Protein AF-A0A947UEK1-F1 (afdb_monomer)

Nearest PDB structures (foldseek):
  3cfi-assembly4_J  TM=3.626E-01  e=6.628E+00  Vibrio vulnificus
  4bqq-assembly1_B  TM=2.691E-01  e=4.845E+00  Lomovskayavirus C31
  7vww-assembly2_C  TM=2.260E-01  e=7.998E+00  Dioscoreophyllum cumminsii

Structure (mmCIF, N/CA/C/O backbone):
data_AF-A0A947UEK1-F1
#
_entry.id   AF-A0A947UEK1-F1
#
loop_
_atom_site.group_PDB
_atom_site.id
_atom_site.type_symbol
_atom_site.label_atom_id
_atom_site.label_alt_id
_atom_site.label_comp_id
_atom_site.label_asym_id
_atom_site.label_entity_id
_atom_site.label_seq_id
_atom_site.pdbx_PDB_ins_code
_atom_site.Cartn_x
_atom_site.Cartn_y
_atom_site.Cartn_z
_atom_site.occupancy
_atom_site.B_iso_or_equiv
_atom_site.auth_seq_id
_atom_site.auth_comp_id
_atom_site.auth_asym_id
_atom_site.auth_atom_id
_atom_site.pdbx_PDB_model_num
ATOM 1 N N . MET A 1 1 ? 12.519 -33.963 -16.981 1.00 65.69 1 MET A N 1
ATOM 2 C CA . MET A 1 1 ? 11.233 -33.245 -17.120 1.00 65.69 1 MET A CA 1
ATOM 3 C C . MET A 1 1 ? 10.627 -33.174 -15.729 1.00 65.69 1 MET A C 1
ATOM 5 O O . MET A 1 1 ? 10.705 -34.181 -15.036 1.00 65.69 1 MET A O 1
ATOM 9 N N . GLU A 1 2 ? 10.145 -32.012 -15.288 1.00 76.62 2 GLU A N 1
ATOM 10 C CA . GLU A 1 2 ? 9.456 -31.894 -13.992 1.00 76.62 2 GLU A CA 1
ATOM 11 C C . GLU A 1 2 ? 7.969 -32.189 -14.198 1.00 76.62 2 GLU A C 1
ATOM 13 O O . GLU A 1 2 ? 7.319 -31.535 -15.014 1.00 76.62 2 GLU A O 1
ATOM 18 N N . PHE A 1 3 ? 7.450 -33.195 -13.496 1.00 78.56 3 PHE A N 1
ATOM 19 C CA . PHE A 1 3 ? 6.028 -33.535 -13.472 1.00 78.56 3 PHE A CA 1
ATOM 20 C C . PHE A 1 3 ? 5.630 -33.779 -12.017 1.00 78.56 3 PHE A C 1
ATOM 22 O O . PHE A 1 3 ? 6.313 -34.519 -11.319 1.00 78.56 3 PHE A O 1
ATOM 29 N N . ASN A 1 4 ? 4.577 -33.115 -11.534 1.00 77.50 4 ASN A N 1
ATOM 30 C CA . ASN A 1 4 ? 4.134 -33.194 -10.134 1.00 77.50 4 ASN A CA 1
ATOM 31 C C . ASN A 1 4 ? 5.258 -32.984 -9.091 1.00 77.50 4 ASN A C 1
ATOM 33 O O . ASN A 1 4 ? 5.299 -33.671 -8.078 1.00 77.50 4 ASN A O 1
ATOM 37 N N . ASN A 1 5 ? 6.163 -32.024 -9.328 1.00 80.69 5 ASN A N 1
ATOM 38 C CA . ASN A 1 5 ? 7.336 -31.723 -8.484 1.00 80.69 5 ASN A CA 1
ATOM 39 C C . ASN A 1 5 ? 8.392 -32.844 -8.379 1.00 80.69 5 ASN A C 1
ATOM 41 O O . ASN A 1 5 ? 9.309 -32.737 -7.565 1.00 80.69 5 ASN A O 1
ATOM 45 N N . GLU A 1 6 ? 8.322 -33.872 -9.226 1.00 85.00 6 GLU A N 1
ATOM 46 C CA . GLU A 1 6 ? 9.334 -34.924 -9.324 1.00 85.00 6 GLU A CA 1
ATOM 47 C C . GLU A 1 6 ? 10.114 -34.825 -10.644 1.00 85.00 6 GLU A C 1
ATOM 49 O O . GLU A 1 6 ? 9.588 -34.447 -11.697 1.00 85.00 6 GLU A O 1
ATOM 54 N N . LEU A 1 7 ? 11.413 -35.139 -10.582 1.00 83.44 7 LEU A N 1
ATOM 55 C CA . LEU A 1 7 ? 12.331 -35.065 -11.717 1.00 83.44 7 LEU A CA 1
ATOM 56 C C . LEU A 1 7 ? 12.448 -36.424 -12.410 1.00 83.44 7 LEU A C 1
ATOM 58 O O . LEU A 1 7 ? 13.087 -37.336 -11.892 1.00 83.44 7 LEU A O 1
ATOM 62 N N . PHE A 1 8 ? 11.927 -36.518 -13.634 1.00 84.06 8 PHE A N 1
ATOM 63 C CA . PHE A 1 8 ? 12.014 -37.736 -14.442 1.00 84.06 8 PHE A CA 1
ATOM 64 C C . PHE A 1 8 ? 13.126 -37.650 -15.503 1.00 84.06 8 PHE A C 1
ATOM 66 O O . PHE A 1 8 ? 13.235 -36.616 -16.191 1.00 84.06 8 PHE A O 1
ATOM 73 N N . PRO A 1 9 ? 13.945 -38.711 -15.671 1.00 83.56 9 PRO A N 1
ATOM 74 C CA . PRO A 1 9 ? 14.917 -38.796 -16.755 1.00 83.56 9 PRO A CA 1
ATOM 75 C C . PRO A 1 9 ? 14.203 -38.937 -18.106 1.00 83.56 9 PRO A C 1
ATOM 77 O O . PRO A 1 9 ? 13.195 -39.626 -18.228 1.00 83.56 9 PRO A O 1
ATOM 80 N N . GLY A 1 10 ? 14.716 -38.258 -19.134 1.00 84.06 10 GLY A N 1
ATOM 81 C CA . GLY A 1 10 ? 14.222 -38.429 -20.501 1.00 84.06 10 GLY A CA 1
ATOM 82 C C . GLY A 1 10 ? 14.720 -39.744 -21.103 1.00 84.06 10 GLY A C 1
ATOM 83 O O . GLY A 1 10 ? 15.836 -40.161 -20.817 1.00 84.06 10 GLY A O 1
ATOM 84 N N . ASN A 1 11 ? 13.916 -40.368 -21.967 1.00 87.44 11 ASN A N 1
ATOM 85 C CA . ASN A 1 11 ? 14.272 -41.633 -22.626 1.00 87.44 11 ASN A CA 1
ATOM 86 C C . ASN A 1 11 ? 15.247 -41.466 -23.816 1.00 87.44 11 ASN A C 1
ATOM 88 O O . ASN A 1 11 ? 15.656 -42.442 -24.433 1.00 87.44 11 ASN A O 1
ATOM 92 N N . HIS A 1 12 ? 15.588 -40.226 -24.184 1.00 87.00 12 HIS A N 1
ATOM 93 C CA . HIS A 1 12 ? 16.478 -39.912 -25.303 1.00 87.00 12 HIS A CA 1
ATOM 94 C C . HIS A 1 12 ? 17.927 -39.715 -24.829 1.00 87.00 12 HIS A C 1
ATOM 96 O O . HIS A 1 12 ? 18.147 -39.246 -23.708 1.00 87.00 12 HIS A O 1
ATOM 102 N N . PRO A 1 13 ? 18.928 -40.009 -25.681 1.00 87.94 13 PRO A N 1
ATOM 103 C CA . PRO A 1 13 ? 20.320 -39.730 -25.357 1.00 87.94 13 PRO A CA 1
ATOM 104 C C . PRO A 1 13 ? 20.545 -38.214 -25.190 1.00 87.94 13 PRO A C 1
ATOM 106 O O . PRO A 1 13 ? 20.054 -37.424 -26.002 1.00 87.94 13 PRO A O 1
ATOM 109 N N . PRO A 1 14 ? 21.275 -37.777 -24.148 1.00 87.69 14 PRO A N 1
ATOM 110 C CA . PRO A 1 14 ? 21.498 -36.359 -23.894 1.00 87.69 14 PRO A CA 1
ATOM 111 C C . PRO A 1 14 ? 22.424 -35.745 -24.952 1.00 87.69 14 PRO A C 1
ATOM 113 O O . PRO A 1 14 ? 23.519 -36.244 -25.194 1.00 87.69 14 PRO A O 1
ATOM 116 N N . LEU A 1 15 ? 22.012 -34.613 -25.533 1.00 88.62 15 LEU A N 1
ATOM 117 C CA . LEU A 1 15 ? 22.805 -33.859 -26.519 1.00 88.62 15 LEU A CA 1
ATOM 118 C C . LEU A 1 15 ? 24.075 -33.234 -25.921 1.00 88.62 15 LEU A C 1
ATOM 120 O O . LEU A 1 15 ? 25.082 -33.080 -26.604 1.00 88.62 15 LEU A O 1
ATOM 124 N N . ILE A 1 16 ? 24.026 -32.854 -24.643 1.00 92.75 16 ILE A N 1
ATOM 125 C CA . ILE A 1 16 ? 25.143 -32.258 -23.905 1.00 92.75 16 ILE A CA 1
ATOM 126 C C . ILE A 1 16 ? 25.223 -32.858 -22.503 1.00 92.75 16 ILE A C 1
ATOM 128 O O . ILE A 1 16 ? 24.219 -33.273 -21.924 1.00 92.75 16 ILE A O 1
ATOM 132 N N . SER A 1 17 ? 26.425 -32.875 -21.922 1.00 92.19 17 SER A N 1
ATOM 133 C CA . SER A 1 17 ? 26.600 -33.357 -20.549 1.00 92.19 17 SER A CA 1
ATOM 134 C C . SER A 1 17 ? 25.858 -32.468 -19.544 1.00 92.19 17 SER A C 1
ATOM 136 O O . SER A 1 17 ? 25.875 -31.238 -19.649 1.00 92.19 17 SER A O 1
ATOM 138 N N . LYS A 1 18 ? 25.275 -33.085 -18.507 1.00 87.81 18 LYS A N 1
ATOM 139 C CA . LYS A 1 18 ? 24.591 -32.364 -17.419 1.00 87.81 18 LYS A CA 1
ATOM 140 C C . LYS A 1 18 ? 25.499 -31.307 -16.775 1.00 87.81 18 LYS A C 1
ATOM 142 O O . LYS A 1 18 ? 25.086 -30.176 -16.564 1.00 87.81 18 LYS A O 1
ATOM 147 N N . LYS A 1 19 ? 26.783 -31.635 -16.591 1.00 92.75 19 LYS A N 1
ATOM 148 C CA . LYS A 1 19 ? 27.800 -30.716 -16.054 1.00 92.75 19 LYS A CA 1
ATOM 149 C C . LYS A 1 19 ? 27.980 -29.459 -16.911 1.00 92.75 19 LYS A C 1
ATOM 151 O O . LYS A 1 19 ? 28.212 -28.383 -16.363 1.00 92.75 19 LYS A O 1
ATOM 156 N N . LEU A 1 20 ? 27.920 -29.588 -18.238 1.00 92.44 20 LEU A N 1
ATOM 157 C CA . LEU A 1 20 ? 28.022 -28.449 -19.152 1.00 92.44 20 LEU A CA 1
ATOM 158 C C . LEU A 1 20 ? 26.744 -27.608 -19.105 1.00 92.44 20 LEU A C 1
ATOM 160 O O . LEU A 1 20 ? 26.833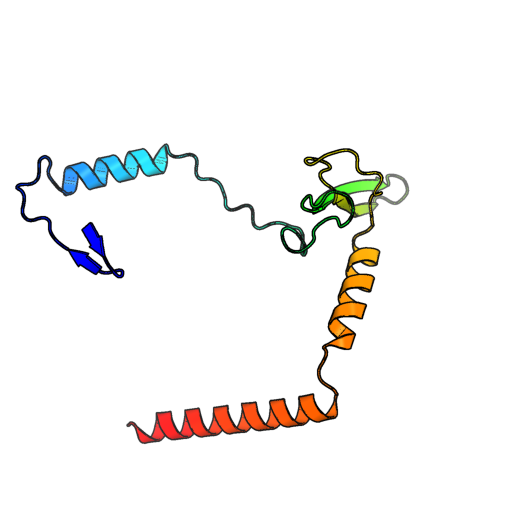 -26.392 -18.951 1.00 92.44 20 LEU A O 1
ATOM 164 N N . PHE A 1 21 ? 25.578 -28.256 -19.130 1.00 92.56 21 PHE A N 1
ATOM 165 C CA . PHE A 1 21 ? 24.289 -27.581 -18.987 1.00 92.56 21 PHE A CA 1
ATOM 166 C C . PHE A 1 21 ? 24.204 -26.766 -17.688 1.00 92.56 21 PHE A C 1
ATOM 168 O O . PHE A 1 21 ? 23.890 -25.577 -17.731 1.00 92.56 21 PHE A O 1
ATOM 175 N N . ASP A 1 22 ? 24.581 -27.353 -16.549 1.00 92.50 22 ASP A N 1
ATOM 176 C CA . ASP A 1 22 ? 24.547 -26.682 -15.243 1.00 92.50 22 ASP A CA 1
ATOM 177 C C . ASP A 1 22 ? 25.481 -25.460 -15.194 1.00 92.50 22 ASP A C 1
ATOM 179 O O . ASP A 1 22 ? 25.147 -24.435 -14.595 1.00 92.50 22 ASP A O 1
ATOM 183 N N . LYS A 1 23 ? 26.653 -25.533 -15.844 1.00 94.62 23 LYS A N 1
ATOM 184 C CA . LYS A 1 23 ? 27.570 -24.386 -15.970 1.00 94.62 23 LYS A CA 1
ATOM 185 C C . LYS A 1 23 ? 26.944 -23.260 -16.792 1.00 94.62 23 LYS A C 1
ATOM 187 O O . LYS A 1 23 ? 26.986 -22.109 -16.360 1.00 94.62 23 LYS A O 1
ATOM 192 N N . CYS A 1 24 ? 26.338 -23.582 -17.933 1.00 93.62 24 CYS A N 1
ATOM 193 C CA . CYS A 1 24 ? 25.638 -22.602 -18.760 1.00 93.62 24 CYS A CA 1
ATOM 194 C C . CYS A 1 24 ? 24.469 -21.963 -17.998 1.00 93.62 24 CYS A C 1
ATOM 196 O O . CYS A 1 24 ? 24.356 -20.740 -17.985 1.00 93.62 24 CYS A O 1
ATOM 198 N N . GLN A 1 25 ? 23.661 -22.756 -17.287 1.00 92.38 25 GLN A N 1
ATOM 199 C CA . GLN A 1 25 ? 22.545 -22.248 -16.481 1.00 92.38 25 GLN A CA 1
ATOM 200 C C . GLN A 1 25 ? 23.001 -21.283 -15.380 1.00 92.38 25 GLN A C 1
ATOM 202 O O . GLN A 1 25 ? 22.336 -20.279 -15.130 1.00 92.38 25 GLN A O 1
ATOM 207 N N . LYS A 1 26 ? 24.160 -21.520 -14.749 1.00 91.62 26 LYS A N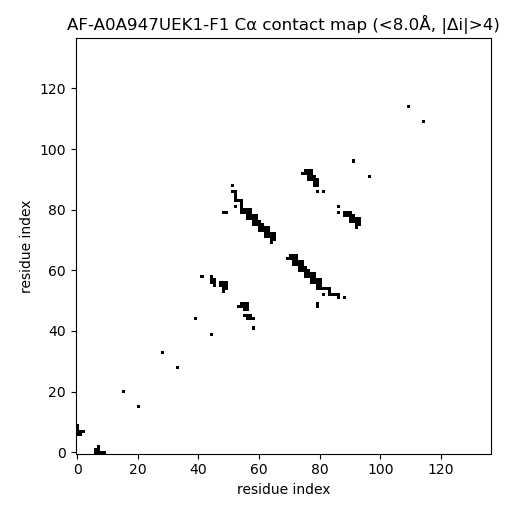 1
ATOM 208 C CA . LYS A 1 26 ? 24.740 -20.575 -13.776 1.00 91.62 26 LYS A CA 1
ATOM 209 C C . LYS A 1 26 ? 25.080 -19.226 -14.411 1.00 91.62 26 LYS A C 1
ATOM 211 O O . LYS A 1 26 ? 24.726 -18.195 -13.845 1.00 91.62 26 LYS A O 1
ATOM 216 N N . ILE A 1 27 ? 25.713 -19.237 -15.583 1.00 91.31 27 ILE A N 1
ATOM 217 C CA . ILE A 1 27 ? 26.067 -18.022 -16.334 1.00 91.31 27 ILE A CA 1
ATOM 218 C C . ILE A 1 27 ? 24.795 -17.284 -16.772 1.00 91.31 27 ILE A C 1
ATOM 220 O O . ILE A 1 27 ? 24.667 -16.084 -16.543 1.00 91.31 27 ILE A O 1
ATOM 224 N N . VAL A 1 28 ? 23.807 -18.004 -17.314 1.00 90.19 28 VAL A N 1
ATOM 225 C CA . VAL A 1 28 ? 22.500 -17.436 -17.678 1.00 90.19 28 VAL A CA 1
ATOM 226 C C . VAL A 1 28 ? 21.826 -16.808 -16.462 1.00 90.19 28 VAL A C 1
ATOM 228 O O . VAL A 1 28 ? 21.358 -15.681 -16.554 1.00 90.19 28 VAL A O 1
ATOM 231 N N . LYS A 1 29 ? 21.822 -17.472 -15.301 1.00 84.94 29 LYS A N 1
ATOM 232 C CA . LYS A 1 29 ? 21.240 -16.924 -14.066 1.00 84.94 29 LYS A CA 1
ATOM 233 C C . LYS A 1 29 ? 21.992 -15.688 -13.564 1.00 84.94 29 LYS A C 1
ATOM 235 O O . LYS A 1 29 ? 21.359 -14.766 -13.053 1.00 84.94 29 LYS A O 1
ATOM 240 N N . GLN A 1 30 ? 23.312 -15.648 -13.727 1.00 83.62 30 GLN A N 1
ATOM 241 C CA . GLN A 1 30 ? 24.145 -14.498 -13.371 1.00 83.62 30 GLN A CA 1
ATOM 242 C C . GLN A 1 30 ? 23.889 -13.289 -14.284 1.00 83.62 30 GLN A C 1
ATOM 244 O O . GLN A 1 30 ? 23.813 -12.168 -13.790 1.00 83.62 30 GLN A O 1
ATOM 249 N N . HIS A 1 31 ? 23.729 -13.510 -15.591 1.00 83.62 31 HIS A N 1
ATOM 250 C CA . HIS A 1 31 ? 23.410 -12.452 -16.558 1.00 83.62 31 HIS A CA 1
ATOM 251 C C . HIS A 1 31 ? 21.919 -12.127 -16.639 1.00 83.62 31 HIS A C 1
ATOM 253 O O . HIS A 1 31 ? 21.545 -11.072 -17.155 1.00 83.62 31 HIS A O 1
ATOM 259 N N . SER A 1 32 ? 21.056 -13.008 -16.131 1.00 80.69 32 SER A N 1
ATOM 260 C CA . SER A 1 32 ? 19.638 -12.713 -16.003 1.00 80.69 32 SER A CA 1
ATOM 261 C C . SER A 1 32 ? 19.496 -11.486 -15.115 1.00 80.69 32 SER A C 1
ATOM 263 O O . SER A 1 32 ? 20.117 -11.390 -14.052 1.00 80.69 32 SER A O 1
ATOM 265 N N . ARG A 1 33 ? 18.679 -10.522 -15.550 1.00 74.12 33 ARG A N 1
ATOM 266 C CA . ARG A 1 33 ? 18.276 -9.422 -14.679 1.00 74.12 33 ARG A CA 1
ATOM 267 C C . ARG A 1 33 ? 17.543 -10.046 -13.501 1.00 74.12 33 ARG A C 1
ATOM 269 O O . ARG A 1 33 ? 16.363 -10.376 -13.613 1.00 74.12 33 ARG A O 1
ATOM 276 N N . GLN A 1 34 ? 18.242 -10.206 -12.379 1.00 64.12 34 GLN A N 1
ATOM 277 C CA . GLN A 1 34 ? 17.602 -10.499 -11.111 1.00 64.12 34 GLN A CA 1
ATOM 278 C C . GLN A 1 34 ? 16.665 -9.332 -10.843 1.00 64.12 34 GLN A C 1
ATOM 280 O O . GLN A 1 34 ? 17.080 -8.246 -10.434 1.00 64.12 34 GLN A O 1
ATOM 285 N N . THR A 1 35 ? 15.388 -9.539 -11.145 1.00 59.38 35 THR A N 1
ATOM 286 C CA . THR A 1 35 ? 14.353 -8.622 -10.708 1.00 59.38 35 THR A CA 1
ATOM 287 C C . THR A 1 35 ? 14.352 -8.807 -9.208 1.00 59.38 35 THR A C 1
ATOM 289 O O . THR A 1 35 ? 13.869 -9.824 -8.712 1.00 59.38 35 THR A O 1
ATOM 292 N N . LYS A 1 36 ? 15.002 -7.887 -8.481 1.00 58.47 36 LYS A N 1
ATOM 293 C CA . LYS A 1 36 ? 14.840 -7.819 -7.032 1.00 58.47 36 LYS A CA 1
ATOM 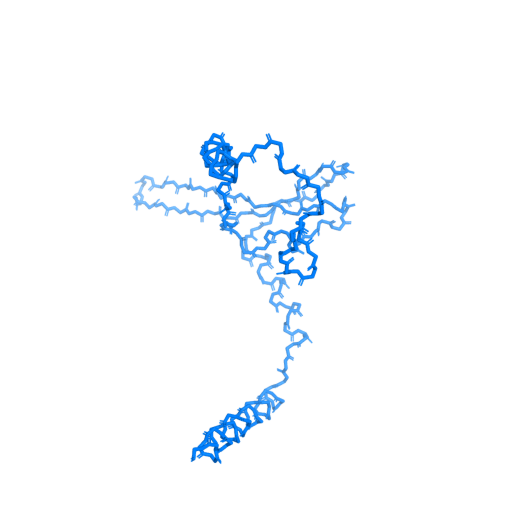294 C C . LYS A 1 36 ? 13.338 -7.889 -6.822 1.00 58.47 36 LYS A C 1
ATOM 296 O O . LYS A 1 36 ? 12.621 -7.067 -7.395 1.00 58.47 36 LYS A O 1
ATOM 301 N N . SER A 1 37 ? 12.857 -8.885 -6.078 1.00 54.66 37 SER A N 1
ATOM 302 C CA . SER A 1 37 ? 11.485 -8.831 -5.603 1.00 54.66 37 SER A CA 1
ATOM 303 C C . SER A 1 37 ? 11.455 -7.600 -4.711 1.00 54.66 37 SER A C 1
ATOM 305 O O . SER A 1 37 ? 11.917 -7.639 -3.568 1.00 54.66 37 SER A O 1
ATOM 307 N N . ILE A 1 38 ? 11.057 -6.464 -5.276 1.00 59.78 38 ILE A N 1
ATOM 308 C CA . ILE A 1 38 ? 10.812 -5.258 -4.513 1.00 59.78 38 ILE A CA 1
ATOM 309 C C . ILE A 1 38 ? 9.645 -5.675 -3.635 1.00 59.78 38 ILE A C 1
ATOM 311 O O . ILE A 1 38 ? 8.509 -5.738 -4.102 1.00 59.78 38 ILE A O 1
ATOM 315 N N . LYS A 1 39 ? 9.942 -6.080 -2.394 1.00 58.59 39 LYS A N 1
ATOM 316 C CA . LYS A 1 39 ? 8.916 -6.192 -1.367 1.00 58.59 39 LYS A CA 1
ATOM 317 C C . LYS A 1 39 ? 8.241 -4.835 -1.391 1.00 58.59 39 LYS A C 1
ATOM 319 O O . LYS A 1 39 ? 8.916 -3.818 -1.230 1.00 58.59 39 LYS A O 1
ATOM 324 N N . SER A 1 40 ? 6.965 -4.820 -1.750 1.00 62.81 40 SER A N 1
ATOM 325 C CA . SER A 1 40 ? 6.241 -3.575 -1.908 1.00 62.81 40 SER A CA 1
ATOM 326 C C . SER A 1 40 ? 6.292 -2.852 -0.569 1.00 62.81 40 SER A C 1
ATOM 328 O O . SER A 1 40 ? 5.747 -3.337 0.414 1.00 62.81 40 SER A O 1
ATOM 330 N N . GLU A 1 41 ? 6.964 -1.705 -0.517 1.00 78.19 41 GLU A N 1
ATOM 331 C CA . GLU A 1 41 ? 7.142 -0.904 0.705 1.00 78.19 41 GLU A CA 1
ATOM 332 C C . GLU A 1 41 ? 5.830 -0.238 1.179 1.00 78.19 41 GLU A C 1
ATOM 334 O O . GLU A 1 41 ? 5.836 0.681 2.000 1.00 78.19 41 GLU A O 1
ATOM 339 N N . PHE A 1 42 ? 4.695 -0.652 0.613 1.00 85.25 42 PHE A N 1
ATOM 340 C CA . PHE A 1 42 ? 3.375 -0.110 0.876 1.00 85.25 42 PHE A CA 1
ATOM 341 C C . PHE A 1 42 ? 2.387 -1.250 1.106 1.00 85.25 42 PHE A C 1
ATOM 343 O O . PHE A 1 42 ? 2.330 -2.199 0.322 1.00 85.25 42 PHE A O 1
ATOM 350 N N . ASP A 1 43 ? 1.595 -1.108 2.165 1.00 84.50 43 ASP A N 1
ATOM 351 C CA . ASP A 1 43 ? 0.799 -2.184 2.763 1.00 84.50 43 ASP A CA 1
ATOM 352 C C . ASP A 1 43 ? -0.342 -2.677 1.858 1.00 84.50 43 ASP A C 1
ATOM 354 O O . ASP A 1 43 ? -0.698 -3.851 1.887 1.00 84.50 43 ASP A O 1
ATOM 358 N N . PHE A 1 44 ? -0.910 -1.795 1.026 1.00 87.06 44 PHE A N 1
ATOM 359 C CA . PHE A 1 44 ? -2.146 -2.086 0.286 1.00 87.06 44 PHE A CA 1
ATOM 360 C C . PHE A 1 44 ? -1.975 -2.249 -1.233 1.00 87.06 44 PHE A C 1
ATOM 362 O O . PHE A 1 44 ? -2.958 -2.273 -1.983 1.00 87.06 44 PHE A O 1
ATOM 369 N N . LEU A 1 45 ? -0.735 -2.353 -1.716 1.00 87.38 45 LEU A N 1
ATOM 370 C CA . LEU A 1 45 ? -0.461 -2.573 -3.138 1.00 87.38 45 LEU A CA 1
ATOM 371 C C . LEU A 1 45 ? -1.026 -3.922 -3.607 1.00 87.38 45 LEU A C 1
ATOM 373 O O . LEU A 1 45 ? -0.838 -4.952 -2.972 1.00 87.38 45 LEU A O 1
ATOM 377 N N . GLY A 1 46 ? -1.728 -3.914 -4.742 1.00 85.25 46 GLY A N 1
ATOM 378 C CA . GLY A 1 46 ? -2.316 -5.119 -5.343 1.00 85.25 46 GLY A CA 1
ATOM 379 C C . GLY A 1 46 ? -3.647 -5.574 -4.733 1.00 85.25 46 GLY A C 1
ATOM 380 O O . GLY A 1 46 ? -4.383 -6.299 -5.398 1.00 85.25 46 GLY A O 1
ATOM 381 N N . LEU A 1 47 ? -3.996 -5.102 -3.533 1.00 89.00 47 LEU 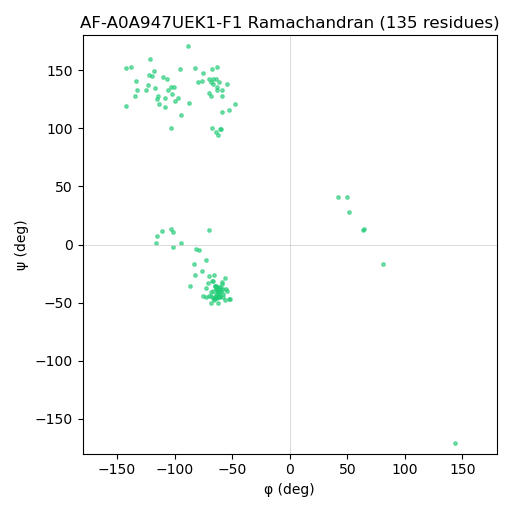A N 1
ATOM 382 C CA . LEU A 1 47 ? -5.258 -5.436 -2.864 1.00 89.00 47 LEU A CA 1
ATOM 383 C C . LEU A 1 47 ? -6.405 -4.507 -3.279 1.00 89.00 47 LEU A C 1
ATOM 385 O O . LEU A 1 47 ? -7.544 -4.949 -3.411 1.00 89.00 47 LEU A O 1
ATOM 389 N N . ILE A 1 48 ? -6.109 -3.226 -3.517 1.00 90.56 48 ILE A N 1
ATOM 390 C CA . ILE A 1 48 ? -7.135 -2.214 -3.794 1.00 90.56 48 ILE A CA 1
ATOM 391 C C . ILE A 1 48 ? -7.198 -1.880 -5.287 1.00 90.56 48 ILE A C 1
ATOM 393 O O . ILE A 1 48 ? -6.181 -1.645 -5.954 1.00 90.56 48 ILE A O 1
ATOM 397 N N . LYS A 1 49 ? -8.424 -1.803 -5.811 1.00 91.75 49 LYS A N 1
ATOM 398 C CA . LYS A 1 49 ? -8.724 -1.365 -7.176 1.00 91.75 49 LYS A CA 1
ATOM 399 C C . LYS A 1 49 ? -9.614 -0.130 -7.150 1.00 91.75 49 LYS A C 1
ATOM 401 O O . LYS A 1 49 ? -10.477 0.023 -6.293 1.00 91.75 49 LYS A O 1
ATOM 406 N N . CYS A 1 50 ? -9.397 0.745 -8.117 1.00 92.00 50 CYS A N 1
ATOM 407 C CA . CYS A 1 50 ? -10.260 1.883 -8.374 1.00 92.00 50 CYS A CA 1
ATOM 408 C C . CYS A 1 50 ? -11.617 1.394 -8.898 1.00 92.00 50 CYS A C 1
ATOM 410 O O . CYS A 1 50 ? -11.660 0.649 -9.874 1.00 92.00 50 CYS A O 1
ATOM 412 N N . GLN A 1 51 ? -12.712 1.842 -8.282 1.00 90.19 51 GLN A N 1
ATOM 413 C CA . GLN A 1 51 ? -14.067 1.522 -8.737 1.00 90.19 51 GLN A CA 1
ATOM 414 C C . GLN A 1 51 ? -14.446 2.231 -10.050 1.00 90.19 51 GLN A C 1
ATOM 416 O O . GLN A 1 51 ? -15.156 1.649 -10.855 1.00 90.19 51 GLN A O 1
ATOM 421 N N . GLU A 1 52 ? -13.954 3.453 -10.287 1.00 90.81 52 GLU A N 1
ATOM 422 C CA . GLU A 1 52 ? -14.315 4.259 -11.467 1.00 90.81 52 GLU A CA 1
ATOM 423 C C . GLU A 1 52 ? -13.767 3.659 -12.773 1.00 90.81 52 GLU A C 1
ATOM 425 O O . GLU A 1 52 ? -14.510 3.453 -13.722 1.00 90.81 52 GLU A O 1
ATOM 430 N N . CYS A 1 53 ? -12.473 3.327 -12.821 1.00 89.88 53 CYS A N 1
ATOM 431 C CA . CYS A 1 53 ? -11.816 2.820 -14.034 1.00 89.88 53 CYS A CA 1
ATOM 432 C C . CYS A 1 53 ? -11.285 1.381 -13.914 1.00 89.88 53 CYS A C 1
ATOM 434 O O . CYS A 1 53 ? -10.620 0.887 -14.825 1.00 89.88 53 CYS A O 1
ATOM 436 N N . GLY A 1 54 ? -11.474 0.699 -12.779 1.00 89.56 54 GLY A N 1
ATOM 437 C CA . GLY A 1 54 ? -11.025 -0.691 -12.597 1.00 89.56 54 GLY A CA 1
ATOM 438 C C . GLY A 1 54 ? -9.502 -0.893 -12.639 1.00 89.56 54 GLY A C 1
ATOM 439 O O . GLY A 1 54 ? -9.024 -2.023 -12.813 1.00 89.56 54 GLY A O 1
ATOM 440 N N . SER A 1 55 ? -8.721 0.188 -12.551 1.00 91.19 55 SER A N 1
ATOM 441 C CA . SER A 1 55 ? -7.256 0.139 -12.510 1.00 91.19 55 SER A CA 1
ATOM 442 C C . SER A 1 55 ? -6.758 -0.146 -11.093 1.00 91.19 55 SER A C 1
ATOM 444 O O . SER A 1 55 ? -7.401 0.229 -10.112 1.00 91.19 55 SER A O 1
ATOM 446 N N . SER A 1 56 ? -5.588 -0.770 -10.967 1.00 91.19 56 SER A N 1
ATOM 447 C CA . SER A 1 56 ? -4.952 -0.971 -9.662 1.00 91.19 56 SER A CA 1
ATOM 448 C C . SER A 1 56 ? -4.531 0.365 -9.048 1.00 91.19 56 SER A C 1
ATOM 450 O O . SER A 1 56 ? -4.067 1.269 -9.762 1.00 91.19 56 SER A O 1
ATOM 452 N N . ILE A 1 57 ? -4.689 0.472 -7.728 1.00 92.31 57 ILE A N 1
ATOM 453 C CA . ILE A 1 57 ? -4.181 1.599 -6.947 1.00 92.31 57 ILE A CA 1
ATOM 454 C C . ILE A 1 57 ? -2.683 1.396 -6.695 1.00 92.31 57 ILE A C 1
ATOM 456 O O . ILE A 1 57 ? -2.211 0.283 -6.458 1.00 92.31 57 ILE A O 1
ATOM 460 N N . THR A 1 58 ? -1.928 2.484 -6.784 1.00 91.38 58 THR A N 1
ATOM 461 C CA . THR A 1 58 ? -0.490 2.552 -6.510 1.00 91.38 58 THR A CA 1
ATOM 462 C C . THR A 1 58 ? -0.244 3.563 -5.392 1.00 91.38 58 THR A C 1
ATOM 464 O O . THR A 1 58 ? -1.103 4.401 -5.129 1.00 91.38 58 THR A O 1
ATOM 467 N N . ALA A 1 59 ? 0.902 3.480 -4.722 1.00 92.06 59 ALA A N 1
ATOM 468 C CA . ALA A 1 59 ? 1.276 4.384 -3.643 1.00 92.06 59 ALA A CA 1
ATOM 469 C C . ALA A 1 59 ? 2.541 5.180 -3.982 1.00 92.06 59 ALA A C 1
ATOM 471 O O . ALA A 1 59 ? 3.414 4.691 -4.700 1.00 92.06 59 ALA A O 1
ATOM 472 N N . GLU A 1 60 ? 2.629 6.394 -3.449 1.00 90.56 60 GLU A N 1
ATOM 473 C CA . GLU A 1 60 ? 3.766 7.301 -3.582 1.00 90.56 60 GLU A CA 1
ATOM 474 C C . GLU A 1 60 ? 4.120 7.876 -2.210 1.00 90.56 60 GLU A C 1
ATOM 476 O O . GLU A 1 60 ? 3.240 8.192 -1.404 1.00 90.56 60 GLU A O 1
ATOM 481 N N . ARG A 1 61 ? 5.422 8.002 -1.934 1.00 92.06 61 ARG A N 1
ATOM 482 C CA . ARG A 1 61 ? 5.945 8.578 -0.691 1.00 92.06 61 ARG A CA 1
ATOM 483 C C . ARG A 1 61 ? 6.665 9.886 -0.993 1.00 92.06 61 ARG A C 1
ATOM 485 O O . ARG A 1 61 ? 7.643 9.897 -1.733 1.00 92.06 61 ARG A O 1
ATOM 492 N N . HIS A 1 62 ? 6.205 10.971 -0.382 1.00 91.12 62 HIS A N 1
ATOM 493 C CA . HIS A 1 62 ? 6.811 12.294 -0.476 1.00 91.12 62 HIS A CA 1
ATOM 494 C C . HIS A 1 62 ? 7.486 12.649 0.842 1.00 91.12 62 HIS A C 1
ATOM 496 O O . HIS A 1 62 ? 6.829 12.766 1.875 1.00 91.12 62 HIS A O 1
ATOM 502 N N . THR A 1 63 ? 8.798 12.847 0.808 1.00 92.75 63 THR A N 1
ATOM 503 C CA . THR A 1 63 ? 9.576 13.249 1.981 1.00 92.75 63 THR A CA 1
ATOM 504 C C . THR A 1 63 ? 9.842 14.746 1.925 1.00 92.75 63 THR A C 1
ATOM 506 O O . THR A 1 63 ? 10.412 15.242 0.956 1.00 92.75 63 THR A O 1
ATOM 509 N N . LYS A 1 64 ? 9.437 15.473 2.967 1.00 93.06 64 LYS A N 1
ATOM 510 C CA . LYS A 1 64 ? 9.665 16.911 3.117 1.00 93.06 64 LYS A CA 1
ATOM 511 C C . LYS A 1 64 ? 10.577 17.173 4.308 1.00 93.06 64 LYS A C 1
ATOM 513 O O . LYS A 1 64 ? 10.279 16.766 5.430 1.00 93.06 64 LYS A O 1
ATOM 518 N N . HIS A 1 65 ? 11.667 17.889 4.060 1.00 93.69 65 HIS A N 1
ATOM 519 C CA . HIS A 1 65 ? 12.565 18.371 5.101 1.00 93.69 65 HIS A CA 1
ATOM 520 C C . HIS A 1 65 ? 12.221 19.822 5.468 1.00 93.69 65 HIS A C 1
ATOM 522 O O . HIS A 1 65 ? 12.120 20.691 4.603 1.00 93.69 65 HIS A O 1
ATOM 528 N N . TYR A 1 66 ? 12.002 20.077 6.754 1.00 92.81 66 TYR A N 1
ATOM 529 C CA . TYR A 1 66 ? 11.665 21.379 7.316 1.00 92.81 66 TYR A CA 1
ATOM 530 C C . TYR A 1 66 ? 12.905 21.970 7.985 1.00 92.81 66 TYR A C 1
ATOM 532 O O . TYR A 1 66 ? 13.210 21.625 9.127 1.00 92.81 66 TYR A O 1
ATOM 540 N N . LEU A 1 67 ? 13.583 22.893 7.292 1.00 91.69 67 LEU A N 1
ATOM 541 C CA . LEU A 1 67 ? 14.826 23.511 7.774 1.00 91.69 67 LEU A CA 1
ATOM 542 C C . LEU A 1 67 ? 14.642 24.253 9.106 1.00 91.69 67 LEU A C 1
ATOM 544 O O . LEU A 1 67 ? 15.464 24.118 10.003 1.00 91.69 67 LEU A O 1
ATOM 548 N N . ARG A 1 68 ? 13.522 24.973 9.278 1.00 91.50 68 ARG A N 1
ATOM 549 C CA . ARG A 1 68 ? 13.233 25.760 10.495 1.00 91.50 68 ARG A CA 1
ATOM 550 C C . ARG A 1 68 ? 13.217 24.921 11.778 1.00 91.50 68 ARG A C 1
ATOM 552 O O . ARG A 1 68 ? 13.536 25.426 12.844 1.00 91.50 68 ARG A O 1
ATOM 559 N N . THR A 1 69 ? 12.799 23.663 11.685 1.00 91.19 69 THR A N 1
ATOM 560 C CA . THR A 1 69 ? 12.666 22.746 12.830 1.00 91.19 69 THR A CA 1
ATOM 561 C C . THR A 1 69 ? 13.629 21.563 12.740 1.00 91.19 69 THR A C 1
ATOM 563 O O . THR A 1 69 ? 13.478 20.615 13.501 1.00 91.19 69 THR A O 1
ATOM 566 N N . ASN A 1 70 ? 14.547 21.578 11.766 1.00 92.25 70 ASN A N 1
ATOM 567 C CA . ASN A 1 70 ? 15.439 20.476 11.401 1.00 92.25 70 ASN A CA 1
ATOM 568 C C . ASN A 1 70 ? 14.755 19.089 11.389 1.00 92.25 70 ASN A C 1
ATOM 570 O O . ASN A 1 70 ? 15.293 18.097 11.879 1.00 92.25 70 ASN A O 1
ATOM 574 N N . ARG A 1 71 ? 13.519 19.021 10.872 1.00 92.81 71 ARG A N 1
ATOM 575 C CA . ARG A 1 71 ? 12.677 17.813 10.917 1.00 92.81 71 ARG A CA 1
ATOM 576 C C . ARG A 1 71 ? 12.386 17.311 9.515 1.00 92.81 71 ARG A C 1
ATOM 578 O O . ARG A 1 71 ? 11.953 18.080 8.664 1.00 92.81 71 ARG A O 1
ATOM 585 N N . THR A 1 72 ? 12.514 16.010 9.299 1.00 93.62 72 THR A N 1
ATOM 586 C CA . THR A 1 72 ? 12.072 15.343 8.068 1.00 93.62 72 THR A CA 1
ATOM 587 C C . THR A 1 72 ? 10.752 14.621 8.321 1.00 93.62 72 THR A C 1
ATOM 589 O O . THR A 1 72 ? 10.633 13.876 9.291 1.00 93.62 72 THR A O 1
ATOM 592 N N . VAL A 1 73 ? 9.750 14.848 7.471 1.00 93.25 73 VAL A N 1
ATOM 593 C CA . VAL A 1 73 ? 8.438 14.184 7.541 1.00 93.25 73 VAL A CA 1
ATOM 594 C C . VAL A 1 73 ? 8.148 13.518 6.204 1.00 93.25 73 VAL A C 1
ATOM 596 O O . VAL A 1 73 ? 8.322 14.139 5.156 1.00 93.25 73 VAL A O 1
ATOM 599 N N . SER A 1 74 ? 7.708 12.264 6.235 1.00 91.75 74 SER A N 1
ATOM 600 C CA . SER A 1 74 ? 7.280 11.522 5.053 1.00 91.75 74 SER A CA 1
ATOM 601 C C . SER A 1 74 ? 5.760 11.388 5.023 1.00 91.75 74 SER A C 1
ATOM 603 O O . SER A 1 74 ? 5.128 11.024 6.011 1.00 91.75 74 SER A O 1
ATOM 605 N N . TYR A 1 75 ? 5.177 11.674 3.865 1.00 92.38 75 TYR A N 1
ATOM 606 C CA . TYR A 1 75 ? 3.750 11.552 3.597 1.00 92.38 75 TYR A CA 1
ATOM 607 C C . TYR A 1 75 ? 3.544 10.466 2.549 1.00 92.38 75 TYR A C 1
ATOM 609 O O . TYR A 1 75 ? 4.186 10.483 1.499 1.00 92.38 75 TYR A O 1
ATOM 617 N N . THR A 1 76 ? 2.673 9.505 2.840 1.00 93.81 76 THR A N 1
ATOM 618 C CA . THR A 1 76 ? 2.345 8.420 1.909 1.00 93.81 76 THR A CA 1
ATOM 619 C C . THR A 1 76 ? 0.936 8.629 1.379 1.00 93.81 76 THR A C 1
ATOM 621 O O . THR A 1 76 ? -0.008 8.739 2.163 1.00 93.81 76 THR A O 1
ATOM 624 N N . TYR A 1 77 ? 0.802 8.653 0.057 1.00 93.75 77 TYR A N 1
ATOM 625 C CA . TYR A 1 77 ? -0.471 8.809 -0.634 1.00 93.75 77 TYR A CA 1
ATOM 626 C C . TYR A 1 77 ? -0.716 7.633 -1.562 1.00 93.75 77 TYR A C 1
ATOM 628 O O . TYR A 1 77 ? 0.207 7.099 -2.174 1.00 93.75 77 TYR A O 1
ATOM 636 N N . TYR A 1 78 ? -1.977 7.262 -1.697 1.00 93.81 78 TYR A N 1
ATOM 637 C CA . TYR A 1 78 ? -2.432 6.281 -2.664 1.00 93.81 78 TYR A CA 1
ATOM 638 C C . TYR A 1 78 ? -3.176 6.985 -3.791 1.00 93.81 78 TYR A C 1
ATOM 640 O O . TYR A 1 78 ? -3.927 7.939 -3.572 1.00 93.81 78 TYR A O 1
ATOM 648 N N . ARG A 1 79 ? -2.978 6.492 -5.010 1.00 92.38 79 ARG A N 1
ATOM 649 C CA . ARG A 1 79 ? -3.594 7.034 -6.215 1.00 92.38 79 ARG A CA 1
ATOM 650 C C . ARG A 1 79 ? -3.996 5.940 -7.185 1.00 92.38 79 ARG A C 1
ATOM 652 O O . ARG A 1 79 ? -3.348 4.898 -7.298 1.00 92.38 79 ARG A O 1
ATOM 659 N N . CYS A 1 80 ? -5.025 6.218 -7.969 1.00 92.81 80 CYS A N 1
ATOM 660 C CA . CYS A 1 80 ? -5.315 5.415 -9.143 1.00 92.81 80 CYS A CA 1
ATOM 661 C C . CYS A 1 80 ? -4.194 5.579 -10.186 1.00 92.81 80 CYS A C 1
ATOM 663 O O . CYS A 1 80 ? -3.735 6.690 -10.443 1.00 92.81 80 CYS A O 1
ATOM 665 N N . SER A 1 81 ? -3.784 4.482 -10.827 1.00 89.19 81 SER A N 1
ATOM 666 C CA . SER A 1 81 ? -2.828 4.524 -11.944 1.00 89.19 81 SER A CA 1
ATOM 667 C C . SER A 1 81 ? -3.414 5.091 -13.245 1.00 89.19 81 SER A C 1
ATOM 669 O O . SER A 1 81 ? -2.653 5.394 -14.158 1.00 89.19 81 SER A O 1
ATOM 671 N N . LYS A 1 82 ? -4.747 5.227 -13.334 1.00 90.31 82 LYS A N 1
ATOM 672 C CA . LYS A 1 82 ? -5.499 5.789 -14.476 1.00 90.31 82 LYS A CA 1
ATOM 673 C C . LYS A 1 82 ? -5.149 5.164 -15.837 1.00 90.31 82 LYS A C 1
ATOM 675 O O . LYS A 1 82 ? -5.277 5.800 -16.874 1.00 90.31 82 LYS A O 1
ATOM 680 N N . LYS A 1 83 ? -4.709 3.900 -15.848 1.00 85.81 83 LYS A N 1
ATOM 681 C CA . LYS A 1 83 ? -4.252 3.216 -17.071 1.00 85.81 83 LYS A CA 1
ATOM 682 C C . LYS A 1 83 ? -5.386 2.766 -17.993 1.00 85.81 83 LYS A C 1
ATOM 684 O O . LYS A 1 83 ? -5.142 2.540 -19.169 1.00 85.81 83 LYS A O 1
ATOM 689 N N . LYS A 1 84 ? -6.596 2.584 -17.460 1.00 83.38 84 LYS A N 1
ATOM 690 C CA . LYS A 1 84 ? -7.740 2.007 -18.186 1.00 83.38 84 LYS A CA 1
ATOM 691 C C . LYS A 1 84 ? -8.766 3.035 -18.693 1.00 83.38 84 LYS A C 1
ATOM 693 O O . LYS A 1 84 ? -9.840 2.628 -19.114 1.00 83.38 84 LYS A O 1
ATOM 698 N N . GLY A 1 85 ? -8.471 4.337 -18.647 1.00 83.56 85 GLY A N 1
ATOM 699 C CA . GLY A 1 85 ? -9.355 5.392 -19.168 1.00 83.56 85 GLY A CA 1
ATOM 700 C C . GLY A 1 85 ? -9.354 6.671 -18.326 1.00 83.56 85 GLY A C 1
ATOM 701 O O . GLY A 1 85 ? -8.546 6.810 -17.402 1.00 83.56 85 GLY A O 1
ATOM 702 N N . GLN A 1 86 ? -10.274 7.596 -18.634 1.00 85.50 86 GLN A N 1
ATOM 703 C CA . GLN A 1 86 ? -10.519 8.788 -17.815 1.00 85.50 86 GLN A CA 1
ATOM 704 C C . GLN A 1 86 ? -10.927 8.373 -16.393 1.00 85.50 86 GLN A C 1
ATOM 706 O O . GLN A 1 86 ? -11.831 7.566 -16.198 1.00 85.50 86 GLN A O 1
ATOM 711 N N . CYS A 1 87 ? -10.237 8.924 -15.398 1.00 89.81 87 CYS A N 1
ATOM 712 C CA . CYS A 1 87 ? -10.497 8.669 -13.987 1.00 89.81 87 CYS A CA 1
ATOM 713 C C . CYS A 1 87 ? -10.290 9.971 -13.210 1.00 89.81 87 CYS A C 1
ATOM 715 O O . CYS A 1 87 ? -9.185 10.537 -13.211 1.00 89.81 87 CYS A O 1
ATOM 717 N N . ASN A 1 88 ? -11.345 10.443 -12.551 1.00 90.12 88 ASN A N 1
ATOM 718 C CA . ASN A 1 88 ? -11.364 11.699 -11.803 1.00 90.12 88 ASN A CA 1
ATOM 719 C C . ASN A 1 88 ? -11.050 11.516 -10.313 1.00 90.12 88 ASN A C 1
ATOM 721 O O . ASN A 1 88 ? -10.984 12.499 -9.571 1.00 90.12 88 ASN A O 1
ATOM 725 N N . GLN A 1 89 ? -10.784 10.283 -9.873 1.00 88.75 89 GLN A N 1
ATOM 726 C CA . GLN A 1 89 ? -10.330 10.026 -8.509 1.00 88.75 89 GLN A CA 1
ATOM 727 C C . GLN A 1 89 ? -9.086 10.837 -8.127 1.00 88.75 89 GLN A C 1
ATOM 729 O O . GLN A 1 89 ? -8.116 10.978 -8.891 1.00 88.75 89 GLN A O 1
ATOM 734 N N . ARG A 1 90 ? -9.144 11.346 -6.894 1.00 90.94 90 ARG A N 1
ATOM 735 C CA . ARG A 1 90 ? -8.097 12.120 -6.229 1.00 90.94 90 ARG A CA 1
ATOM 736 C C . ARG A 1 90 ? -7.122 11.204 -5.491 1.00 90.94 90 ARG A C 1
ATOM 738 O O . ARG A 1 90 ? -7.336 10.001 -5.363 1.00 90.94 90 ARG A O 1
ATOM 745 N N . TYR A 1 91 ? -6.036 11.807 -5.030 1.00 92.12 91 TYR A N 1
ATOM 746 C CA . TYR A 1 91 ? -5.069 11.170 -4.149 1.00 92.12 91 TYR A CA 1
ATOM 747 C C . TYR A 1 91 ? -5.656 11.114 -2.745 1.00 92.12 91 TYR A C 1
ATOM 749 O O . TYR A 1 91 ? -6.306 12.067 -2.316 1.00 92.12 91 TYR A O 1
ATOM 757 N N . ILE A 1 92 ? -5.419 10.010 -2.047 1.00 93.44 92 ILE A N 1
ATOM 758 C CA . ILE A 1 92 ? -5.933 9.780 -0.697 1.00 93.44 92 ILE A CA 1
ATOM 759 C C . ILE A 1 92 ? -4.744 9.504 0.221 1.00 93.44 92 ILE A C 1
ATOM 761 O O . ILE A 1 92 ? -3.803 8.803 -0.166 1.00 93.44 92 ILE A O 1
ATOM 765 N N . ALA A 1 93 ? -4.751 10.081 1.421 1.00 94.31 93 ALA A N 1
ATOM 766 C CA . ALA A 1 93 ? -3.703 9.843 2.409 1.00 94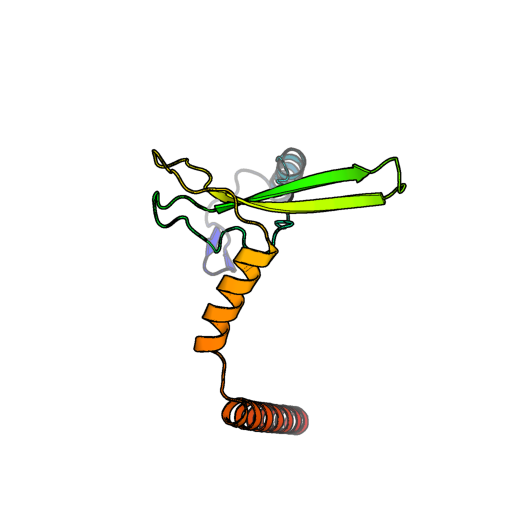.31 93 ALA A CA 1
ATOM 767 C C . ALA A 1 93 ? -3.745 8.394 2.924 1.00 94.31 93 ALA A C 1
ATOM 769 O O . ALA A 1 93 ? -4.809 7.772 2.977 1.00 94.31 93 ALA A O 1
ATOM 770 N N . LYS A 1 94 ? -2.590 7.853 3.334 1.00 93.19 94 LYS A N 1
ATOM 771 C CA . LYS A 1 94 ? -2.509 6.505 3.922 1.00 93.19 94 LYS A CA 1
ATOM 772 C C . LYS A 1 94 ? -3.501 6.320 5.075 1.00 93.19 94 LYS A C 1
ATOM 774 O O . LYS A 1 94 ? -4.214 5.321 5.086 1.00 93.19 94 LYS A O 1
ATOM 779 N N . ASP A 1 95 ? -3.562 7.286 5.986 1.00 93.31 95 ASP A N 1
ATOM 780 C CA . ASP A 1 95 ? -4.371 7.192 7.205 1.00 93.31 95 ASP A CA 1
ATOM 781 C C . ASP A 1 95 ? -5.874 7.116 6.898 1.00 93.31 95 ASP A C 1
ATOM 783 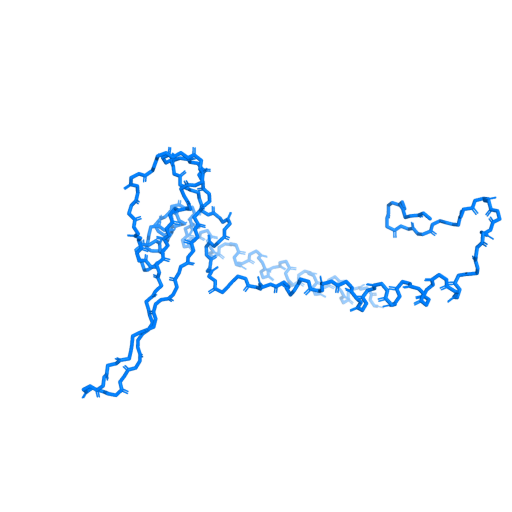O O . ASP A 1 95 ? -6.609 6.370 7.542 1.00 93.31 95 ASP A O 1
ATOM 787 N N . GLU A 1 96 ? -6.333 7.828 5.864 1.00 94.00 96 GLU A N 1
ATOM 788 C CA . GLU A 1 96 ? -7.733 7.798 5.429 1.00 94.00 96 GLU A CA 1
ATOM 789 C C . GLU A 1 96 ? -8.115 6.437 4.835 1.00 94.00 96 GLU A C 1
ATOM 791 O O . GLU A 1 96 ? -9.164 5.885 5.171 1.00 94.00 96 GLU A O 1
ATOM 796 N N . ILE A 1 97 ? -7.257 5.860 3.986 1.00 92.62 97 ILE A N 1
ATOM 797 C CA . ILE A 1 97 ? -7.478 4.509 3.442 1.00 92.62 97 ILE A CA 1
ATOM 798 C C . ILE A 1 97 ? -7.451 3.469 4.552 1.00 92.62 97 ILE A C 1
ATOM 800 O O . ILE A 1 97 ? -8.291 2.572 4.579 1.00 92.62 97 ILE A O 1
ATOM 804 N N . GLU A 1 98 ? -6.509 3.589 5.480 1.00 93.69 98 GLU A N 1
ATOM 805 C CA . GLU A 1 98 ? -6.409 2.669 6.601 1.00 93.69 98 GLU A CA 1
ATOM 806 C C . GLU A 1 98 ? -7.659 2.730 7.486 1.00 93.69 98 GLU A C 1
ATOM 808 O O . GLU A 1 98 ? -8.185 1.685 7.871 1.00 93.69 98 GLU A O 1
ATOM 813 N N . ALA A 1 99 ? -8.195 3.925 7.746 1.00 94.62 99 ALA A N 1
ATOM 814 C CA . ALA A 1 99 ? -9.451 4.087 8.471 1.00 94.62 99 ALA A CA 1
ATOM 815 C C . ALA A 1 99 ? -10.627 3.401 7.752 1.00 94.62 99 ALA A C 1
ATOM 817 O O . ALA A 1 99 ? -11.379 2.657 8.386 1.00 94.62 99 ALA A O 1
ATOM 818 N N . GLN A 1 100 ? -10.754 3.580 6.433 1.00 92.38 100 GLN A N 1
ATOM 819 C CA . GLN A 1 100 ? -11.802 2.925 5.637 1.00 92.38 100 GLN A CA 1
ATOM 820 C C . GLN A 1 100 ? -11.674 1.396 5.666 1.00 92.38 100 GLN A C 1
ATOM 822 O O . GLN A 1 100 ? -12.658 0.687 5.884 1.00 92.38 100 GLN A O 1
ATOM 827 N N . ILE A 1 101 ? -10.458 0.870 5.500 1.00 92.19 101 ILE A N 1
ATOM 828 C CA . ILE A 1 101 ? -10.199 -0.575 5.543 1.00 92.19 101 ILE A CA 1
ATOM 829 C C . ILE A 1 101 ? -10.514 -1.135 6.930 1.00 92.19 101 ILE A C 1
ATOM 831 O O . ILE A 1 101 ? -11.191 -2.157 7.035 1.00 92.19 101 ILE A O 1
ATOM 835 N N . ARG A 1 102 ? -10.087 -0.456 8.001 1.00 93.12 102 ARG A N 1
ATOM 836 C CA . ARG A 1 102 ? -10.395 -0.859 9.381 1.00 93.12 102 ARG A CA 1
ATOM 837 C C . ARG A 1 102 ? -11.902 -0.936 9.615 1.00 93.12 102 ARG A C 1
ATOM 839 O O . ARG A 1 102 ? -12.358 -1.914 10.197 1.00 93.12 102 ARG A O 1
ATOM 846 N N . GLN A 1 103 ? -12.677 0.027 9.118 1.00 93.12 103 GLN A N 1
ATOM 847 C CA . GLN A 1 103 ? -14.140 -0.005 9.221 1.00 93.12 103 GLN A CA 1
ATOM 848 C C . GLN A 1 103 ? -14.758 -1.203 8.490 1.00 93.12 103 GLN A C 1
ATOM 850 O O . GLN A 1 103 ? -15.702 -1.809 8.993 1.00 93.12 103 GLN A O 1
ATOM 855 N N . ILE A 1 104 ? -14.239 -1.566 7.314 1.00 91.62 104 ILE A N 1
ATOM 856 C CA . ILE A 1 104 ? -14.714 -2.742 6.570 1.00 91.62 104 ILE A CA 1
ATOM 857 C C . ILE A 1 104 ? -14.374 -4.027 7.331 1.00 91.62 104 ILE A C 1
ATOM 859 O O . ILE A 1 104 ? -15.243 -4.877 7.513 1.00 91.62 104 ILE A O 1
ATOM 863 N N . ILE A 1 105 ? -13.138 -4.151 7.822 1.00 91.12 105 ILE A N 1
ATOM 864 C CA . ILE A 1 105 ? -12.682 -5.331 8.569 1.00 91.12 105 ILE A CA 1
ATOM 865 C C . ILE A 1 105 ? -13.468 -5.491 9.873 1.00 91.12 105 ILE A C 1
ATOM 867 O O . ILE A 1 105 ? -13.843 -6.606 10.221 1.00 91.12 105 ILE A O 1
ATOM 871 N N . GLN A 1 106 ? -13.783 -4.396 10.570 1.00 90.19 106 GLN A N 1
ATOM 872 C CA . GLN A 1 106 ? -14.579 -4.435 11.800 1.00 90.19 106 GLN A CA 1
ATOM 873 C C . GLN A 1 106 ? -15.962 -5.063 11.593 1.00 90.19 106 GLN A C 1
ATOM 875 O O . GLN A 1 106 ? -16.428 -5.789 12.467 1.00 90.19 106 GLN A O 1
ATOM 880 N N . LYS A 1 107 ? -16.594 -4.874 10.428 1.00 89.12 107 LYS A N 1
ATOM 881 C CA . LYS A 1 107 ? -17.893 -5.503 10.118 1.00 89.12 107 LYS A CA 1
ATOM 882 C C . LYS A 1 107 ? -17.823 -7.026 10.016 1.00 89.12 107 LYS A C 1
ATOM 884 O O . LYS A 1 107 ? -18.830 -7.689 10.225 1.00 89.12 107 LYS A O 1
ATOM 889 N N . VAL A 1 108 ? -16.655 -7.563 9.674 1.00 88.25 108 VAL A N 1
ATOM 890 C CA . VAL A 1 108 ? -16.407 -9.008 9.544 1.00 88.25 108 VAL A CA 1
ATOM 891 C C . VAL A 1 108 ? -15.668 -9.545 10.779 1.00 88.25 108 VAL A C 1
ATOM 893 O O . VAL A 1 108 ? -15.389 -10.736 10.880 1.00 88.25 108 VAL A O 1
ATOM 896 N N . SER A 1 109 ? -15.332 -8.672 11.734 1.00 86.12 109 SER A N 1
ATOM 897 C CA . SER A 1 109 ? -14.586 -9.061 12.923 1.00 86.12 109 SER A CA 1
ATOM 898 C C . SER A 1 109 ? -15.437 -9.922 13.853 1.00 86.12 109 SER A C 1
ATOM 900 O O . SER A 1 109 ? -16.640 -9.711 14.011 1.00 86.12 109 SER A O 1
ATOM 902 N N . LEU A 1 110 ? -14.790 -10.916 14.459 1.00 85.12 110 LEU A N 1
ATOM 903 C CA . LEU A 1 110 ? -15.416 -11.796 15.435 1.00 85.12 110 LEU A CA 1
ATOM 904 C C . LEU A 1 110 ? -15.885 -10.985 16.641 1.00 85.12 110 LEU A C 1
ATOM 906 O O . LEU A 1 110 ? -15.166 -10.108 17.130 1.00 85.12 110 LEU A O 1
ATOM 910 N N . THR A 1 111 ? -17.064 -11.320 17.164 1.00 86.50 111 THR A N 1
ATOM 911 C CA . THR A 1 111 ? -17.517 -10.708 18.412 1.00 86.50 111 THR A CA 1
ATOM 912 C C . THR A 1 111 ? -16.563 -11.084 19.552 1.00 86.50 111 THR A C 1
ATOM 914 O O . THR A 1 111 ? -15.952 -12.159 19.522 1.00 86.50 111 THR A O 1
ATOM 917 N N . PRO A 1 112 ? -16.436 -10.255 20.605 1.00 85.12 112 PRO A N 1
ATOM 918 C CA . PRO A 1 112 ? -15.551 -10.561 21.730 1.00 85.12 112 PRO A CA 1
ATOM 919 C C . PRO A 1 112 ? -15.856 -11.907 22.401 1.00 85.12 112 PRO A C 1
ATOM 921 O O . PRO A 1 112 ? -14.963 -12.538 22.966 1.00 85.12 112 PRO A O 1
ATOM 924 N N . ASN A 1 113 ? -17.114 -12.349 22.346 1.00 86.56 113 ASN A N 1
ATOM 925 C CA . ASN A 1 113 ? -17.532 -13.625 22.911 1.00 86.56 113 ASN A CA 1
ATOM 926 C C . ASN A 1 113 ? -17.088 -14.805 22.037 1.00 86.56 113 ASN A C 1
ATOM 928 O O . ASN A 1 113 ? -16.551 -15.784 22.553 1.00 86.56 113 ASN A O 1
ATOM 932 N N . ASP A 1 114 ? -17.256 -14.692 20.719 1.00 87.06 114 ASP A N 1
ATOM 933 C CA . ASP A 1 114 ? -16.817 -15.729 19.783 1.00 87.06 114 ASP A CA 1
ATOM 934 C C . ASP A 1 114 ? -15.294 -15.838 19.774 1.00 87.06 114 ASP A C 1
ATOM 936 O O . ASP A 1 114 ? -14.754 -16.939 19.837 1.00 87.06 114 ASP A O 1
ATOM 940 N N . TYR A 1 115 ? -14.593 -14.703 19.828 1.00 89.06 115 TYR A N 1
ATOM 941 C CA . TYR A 1 115 ? -13.138 -14.656 19.957 1.00 89.06 115 TYR A CA 1
ATOM 942 C C . TYR A 1 115 ? -12.624 -15.479 21.150 1.00 89.06 115 TYR A C 1
ATOM 944 O O . TYR A 1 115 ? -11.710 -16.289 20.995 1.00 89.06 115 TYR A O 1
ATOM 952 N N . LYS A 1 116 ? -13.242 -15.340 22.333 1.00 91.56 116 LYS A N 1
ATOM 953 C CA . LYS A 1 116 ? -12.866 -16.125 23.522 1.00 91.56 116 LYS A CA 1
ATOM 954 C C . LYS A 1 116 ? -13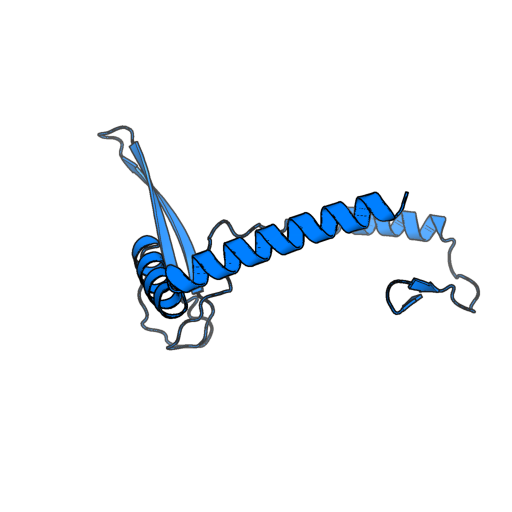.092 -17.624 23.327 1.00 91.56 116 LYS A C 1
ATOM 956 O O . LYS A 1 116 ? -12.260 -18.419 23.759 1.00 91.56 116 LYS A O 1
ATOM 961 N N . LYS A 1 117 ? -14.190 -18.012 22.671 1.00 92.12 117 LYS A N 1
ATOM 962 C CA . LYS A 1 117 ? -14.472 -19.422 22.362 1.00 92.12 117 LYS A CA 1
ATOM 963 C C . LYS A 1 117 ? -13.426 -19.999 21.410 1.00 92.12 117 LYS A C 1
ATOM 965 O O . LYS A 1 117 ? -12.891 -21.065 21.693 1.00 92.12 117 LYS A O 1
ATOM 970 N N . PHE A 1 118 ? -13.080 -19.270 20.348 1.00 92.62 118 PHE A N 1
ATOM 971 C CA . PHE A 1 118 ? -12.038 -19.685 19.406 1.00 92.62 118 PHE A CA 1
ATOM 972 C C . PHE A 1 118 ? -10.668 -19.829 20.074 1.00 92.62 118 PHE A C 1
ATOM 974 O O . PHE A 1 118 ? -9.965 -20.797 19.798 1.00 92.62 118 PHE A O 1
ATOM 981 N N . LEU A 1 119 ? -10.300 -18.920 20.984 1.00 93.38 119 LEU A N 1
ATOM 982 C CA . LEU A 1 119 ? -9.060 -19.052 21.755 1.00 93.38 119 LEU A CA 1
ATOM 983 C C . LEU A 1 119 ? -9.057 -20.306 22.634 1.00 93.38 119 LEU A C 1
ATOM 985 O O . LEU A 1 119 ? -8.071 -21.037 22.645 1.00 93.38 119 LEU A O 1
ATOM 989 N N . ALA A 1 120 ? -10.163 -20.579 23.329 1.00 94.38 120 ALA A N 1
ATOM 990 C CA . ALA A 1 120 ? -10.279 -21.771 24.162 1.00 94.38 120 ALA A CA 1
ATOM 991 C C . ALA A 1 120 ? -10.194 -23.067 23.335 1.00 94.38 120 ALA A C 1
ATOM 993 O O . ALA A 1 120 ? -9.586 -24.039 23.783 1.00 94.38 120 ALA A O 1
ATOM 994 N N . TRP A 1 121 ? -10.771 -23.087 22.129 1.00 94.50 121 TRP A N 1
ATOM 995 C CA . TRP A 1 121 ? -10.638 -24.214 21.198 1.00 94.50 121 TRP A CA 1
ATOM 996 C C . TRP A 1 121 ? -9.198 -24.390 20.714 1.00 94.50 121 TRP A C 1
ATOM 998 O O . TRP A 1 121 ? -8.655 -25.481 20.834 1.00 94.50 121 TRP A O 1
ATOM 1008 N N . LEU A 1 122 ? -8.537 -23.309 20.289 1.00 94.94 122 LEU A N 1
ATOM 1009 C CA . LEU A 1 122 ? -7.122 -23.333 19.898 1.00 94.94 122 LEU A CA 1
ATOM 1010 C C . LEU A 1 122 ? -6.211 -23.878 21.004 1.00 94.94 122 LEU A C 1
ATOM 1012 O O . LEU A 1 122 ? -5.226 -24.563 20.729 1.00 94.94 122 LEU A O 1
ATOM 1016 N N . GLU A 1 123 ? -6.503 -23.542 22.257 1.00 94.94 123 GLU A N 1
ATOM 1017 C CA . GLU A 1 123 ? -5.713 -23.995 23.396 1.00 94.94 123 GLU A CA 1
ATOM 1018 C C . GLU A 1 123 ? -5.934 -25.481 23.700 1.00 94.94 123 GLU A C 1
ATOM 1020 O O . GLU A 1 123 ? -4.963 -26.184 23.986 1.00 94.94 123 GLU A O 1
ATOM 1025 N N . LYS A 1 124 ? -7.168 -25.980 23.545 1.00 94.69 124 LYS A N 1
ATOM 1026 C CA . LYS A 1 124 ? -7.469 -27.418 23.610 1.00 94.69 124 LYS A CA 1
ATOM 1027 C C . LYS A 1 124 ? -6.765 -28.200 22.504 1.00 94.69 124 LYS A C 1
ATOM 1029 O O . LYS A 1 124 ? -6.030 -29.130 22.822 1.00 94.69 124 LYS A O 1
ATOM 1034 N N . ASP A 1 125 ? -6.879 -27.762 21.251 1.00 93.69 125 ASP A N 1
ATOM 1035 C CA . ASP A 1 125 ? -6.226 -28.418 20.108 1.00 93.69 125 ASP A CA 1
ATOM 1036 C C . ASP A 1 125 ? -4.703 -28.491 20.301 1.00 93.69 125 ASP A C 1
ATOM 1038 O O . ASP A 1 125 ? -4.059 -29.498 20.002 1.00 93.69 125 ASP A O 1
ATOM 1042 N N . ARG A 1 126 ? -4.099 -27.435 20.865 1.00 92.69 126 ARG A N 1
ATOM 1043 C CA . ARG A 1 126 ? -2.670 -27.427 21.214 1.00 92.69 126 ARG A CA 1
ATOM 1044 C C . ARG A 1 126 ? -2.313 -28.449 22.289 1.00 92.69 126 ARG A C 1
ATOM 1046 O O . ARG A 1 126 ? -1.219 -29.010 22.232 1.00 92.69 126 ARG A O 1
ATOM 1053 N N . GLN A 1 127 ? -3.165 -28.643 23.293 1.00 91.31 127 GLN A N 1
ATOM 1054 C CA . GLN A 1 127 ? -2.930 -29.634 24.345 1.00 91.31 127 GLN A CA 1
ATOM 1055 C C . GLN A 1 127 ? -3.065 -31.055 23.794 1.00 91.31 127 GLN A C 1
ATOM 1057 O O . GLN A 1 127 ? -2.182 -31.876 24.033 1.00 91.31 127 GLN A O 1
ATOM 1062 N N . GLU A 1 128 ? -4.091 -31.318 22.986 1.00 90.25 128 GLU A N 1
ATOM 1063 C CA . GLU A 1 128 ? -4.291 -32.612 22.326 1.00 90.25 128 GLU A CA 1
ATOM 1064 C C . GLU A 1 128 ? -3.140 -32.952 21.371 1.00 90.25 128 GLU A C 1
ATOM 1066 O O . GLU A 1 128 ? -2.619 -34.066 21.406 1.00 90.25 128 GLU A O 1
ATOM 1071 N N . ALA A 1 129 ? -2.651 -31.983 20.590 1.00 88.38 129 ALA A N 1
ATOM 1072 C CA . ALA A 1 129 ? -1.483 -32.178 19.730 1.00 88.38 129 ALA A CA 1
ATOM 1073 C C . ALA A 1 129 ? -0.214 -32.537 20.527 1.00 88.38 129 ALA A C 1
ATOM 1075 O O . ALA A 1 129 ? 0.553 -33.406 20.108 1.00 88.38 129 A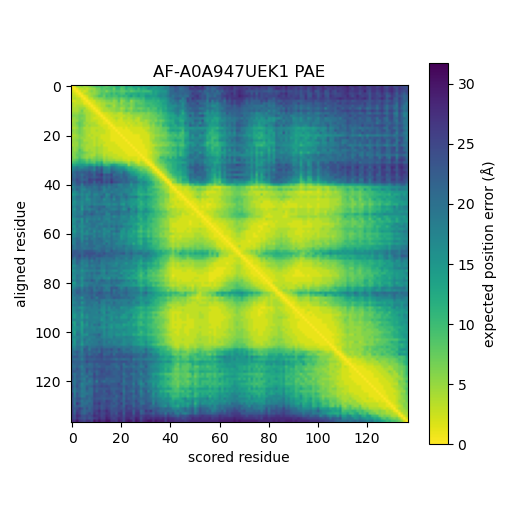LA A O 1
ATOM 1076 N N . LYS A 1 130 ? 0.003 -31.911 21.695 1.00 87.38 130 LYS A N 1
ATOM 1077 C CA . LYS A 1 130 ? 1.129 -32.248 22.584 1.00 87.38 130 LYS A CA 1
ATOM 1078 C C . LYS A 1 130 ? 0.994 -33.659 23.15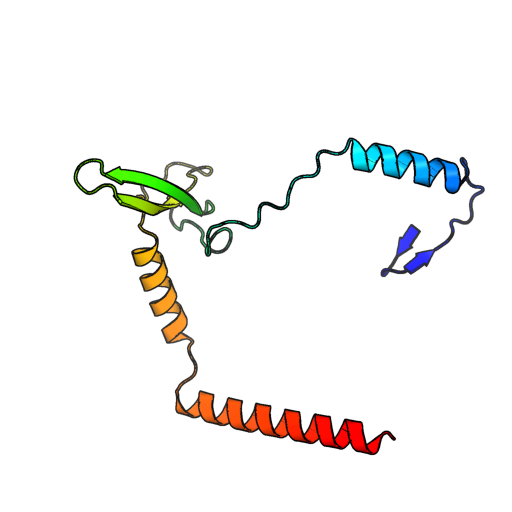2 1.00 87.38 130 LYS A C 1
ATOM 1080 O O . LYS A 1 130 ? 1.963 -34.412 23.106 1.00 87.38 130 LYS A O 1
ATOM 1085 N N . LEU A 1 131 ? -0.192 -34.024 23.634 1.00 84.50 131 LEU A N 1
ATOM 1086 C CA . LEU A 1 131 ? -0.467 -35.356 24.177 1.00 84.50 131 LEU A CA 1
ATOM 1087 C C . LEU A 1 131 ? -0.279 -36.443 23.108 1.00 84.50 131 LEU A C 1
ATOM 1089 O O . LEU A 1 131 ? 0.416 -37.424 23.356 1.00 84.50 131 LEU A O 1
ATOM 1093 N N . ASN A 1 132 ? -0.784 -36.227 21.890 1.00 83.50 132 ASN A N 1
ATOM 1094 C CA . ASN A 1 132 ? -0.598 -37.161 20.776 1.00 83.50 132 ASN A CA 1
ATOM 1095 C C . ASN A 1 132 ? 0.870 -37.293 20.350 1.00 83.50 132 ASN A C 1
ATOM 1097 O O . ASN A 1 132 ? 1.305 -38.391 20.017 1.00 83.50 132 ASN A O 1
ATOM 1101 N N . SER A 1 133 ? 1.656 -36.211 20.408 1.00 75.12 133 SER A N 1
ATOM 1102 C CA . SER A 1 133 ? 3.097 -36.283 20.127 1.00 75.12 133 SER A CA 1
ATOM 1103 C C . SER A 1 133 ? 3.896 -37.021 21.210 1.00 75.12 133 SER A C 1
ATOM 1105 O O . SER A 1 133 ? 4.929 -37.607 20.909 1.00 75.12 133 SER A O 1
ATOM 1107 N N . GLN A 1 134 ? 3.416 -37.021 22.460 1.00 70.00 134 GLN A N 1
ATOM 1108 C CA . GLN A 1 134 ? 4.031 -37.746 23.579 1.00 70.00 134 GLN A CA 1
ATOM 1109 C C . GLN A 1 134 ? 3.628 -39.226 23.623 1.00 70.00 134 GLN A C 1
ATOM 1111 O O . GLN A 1 134 ? 4.393 -40.038 24.124 1.00 70.00 134 GLN A O 1
ATOM 1116 N N . ALA A 1 135 ? 2.461 -39.582 23.079 1.00 64.94 135 ALA A N 1
ATOM 1117 C CA . ALA A 1 135 ? 1.968 -40.960 23.008 1.00 64.94 135 ALA A CA 1
ATOM 1118 C C . ALA A 1 135 ? 2.561 -41.787 21.843 1.00 64.94 135 ALA A C 1
ATOM 1120 O O . ALA A 1 135 ? 2.245 -42.966 21.711 1.00 64.94 135 ALA A O 1
ATOM 1121 N N . GLN A 1 136 ? 3.385 -41.177 20.982 1.00 55.41 136 GLN A N 1
ATOM 1122 C CA . GLN A 1 136 ? 4.039 -41.807 19.822 1.00 55.41 136 GLN A CA 1
ATOM 1123 C C . GLN A 1 136 ? 5.530 -42.140 20.044 1.00 55.41 136 GLN A C 1
ATOM 1125 O O . GLN A 1 136 ? 6.234 -42.448 19.080 1.00 55.41 136 GLN A O 1
ATOM 1130 N N . ILE A 1 137 ? 6.002 -42.096 21.295 1.00 47.88 137 ILE A N 1
ATOM 1131 C CA . ILE A 1 137 ? 7.328 -42.561 21.745 1.00 47.88 137 ILE A CA 1
ATOM 1132 C C . ILE A 1 137 ? 7.115 -43.769 22.655 1.00 47.88 137 ILE A C 1
ATOM 1134 O O . ILE A 1 137 ? 7.852 -44.763 22.481 1.00 47.88 137 ILE A O 1
#

Mean predicted aligned error: 12.24 Å

Sequence (137 aa):
MEFNNELFPGNHPPLISKKLFDKCQKIVKQHSRQTKSIKSEFDFLGLIKCQECGSSITAERHTKHYLRTNRTVSYTYYRCSKKKGQCNQRYIAKDEIEAQIRQIIQKVSLTPNDYKKFLAWLEKDRQEAKLNSQAQI

Secondary structure (DSSP, 8-state):
-EETTEEPPPSSPPSS-HHHHHHHHHHHHHHS--------SSTTTTT-B-TTT-PBEEEEEEEEEEGGGTEEEEEEEEEE--TTS---PPPEEHHHHHHHHHHHHHHHSPPHHHHHHHHHHHHHHHHHHHHHHHTT-

Foldseek 3Di:
DQDPNDDDDDPDDDPDDPVVVVVVVVVCVVPPPPPPPPPQPDDCFPPDADPPQRATKDKDKDWDQDPVVRDIDIWMWIDGPCPRHDDPDDIDTPVVVVVVVVVVVVVVDDDPVVVVVVVVVVVVVVVVVVVVVVVVD

Radius of gyration: 26.59 Å; Cα contacts (8 Å, |Δi|>4): 103; chains: 1; bounding box: 46×68×51 Å

Solvent-accessible surface area (backbone atoms only — not comparable to full-atom values): 8523 Å² total; per-residue (Å²): 86,80,55,97,92,39,83,44,85,71,97,65,84,75,94,64,57,68,73,56,53,54,53,51,50,51,52,50,59,68,72,42,81,78,72,70,79,70,73,70,95,50,96,57,65,83,74,43,63,34,83,86,46,68,24,56,32,43,74,50,77,50,76,47,74,40,76,94,72,75,40,76,49,75,46,49,34,37,31,64,64,53,78,68,49,88,61,88,79,68,76,41,49,49,69,60,53,51,51,54,50,50,56,57,50,57,76,73,49,73,52,77,67,55,47,53,51,53,50,55,50,54,53,50,54,52,50,51,53,50,52,56,63,63,73,74,115

pLDDT: mean 86.9, std 9.48, range [47.88, 94.94]